Protein AF-A0A5D6YB88-F1 (afdb_monomer_lite)

Sequence (168 aa):
RLSVDYGRKSKLGFTIYPSPQVSSAVVEPYNSVLSTHSLLEHTDIAVMLDNEAIYDICRRSLDIERPSYTNLNRLIAQVISSLTTSLRFDGSLNVDITEFQTNLVPYPRIHFMLSSYAPVISAEKAYHEQLSVAEITNTAFEPASMMAKCDPRHGKYMATCLMYRGDV

Radius of gyration: 16.85 Å; chains: 1; bounding box: 44×31×45 Å

Secondary structure (DSSP, 8-state):
-HHHHTTTS--EEEEEE--SSS-S-TTHHHHHHHHHHHHHHH-SEEEEEEHHHHHHHHHHHS--SS--HHHHHHHHHHHHHHHTSTTTS--SS---HHHHHHHH-SSTT--EEE-B------TTGGGT-PPPHHHHHHHHHSGGGBSSS--GGGS--S-------S--

Foldseek 3Di:
DCCVVPVPDAAEAEDEQEDPVPHPDPCRVVVVVVVLVVCQPRHLAYEYAYPVLLQLLCCPAQVDVGDDVVSSVVVVVVQVCLVCVLVPDDDPDRADSVNCSVQQPPDSRRRYDKFFDPDRHHPVCVVVDDDDPVRRVVRRQDCSRIRDNDNCVVDDRPGDDDRDDDDD

pLDDT: mean 89.73, std 5.67, range [69.81, 95.75]

Structure (mmCIF, N/CA/C/O backbone):
data_AF-A0A5D6YB88-F1
#
_entry.id   AF-A0A5D6YB88-F1
#
loop_
_atom_site.group_PDB
_atom_site.id
_atom_site.type_symbol
_atom_site.label_atom_id
_atom_site.label_alt_id
_atom_site.label_comp_id
_atom_site.label_asym_id
_atom_site.label_entity_id
_atom_site.label_seq_id
_atom_site.pdbx_PDB_ins_code
_atom_site.Cartn_x
_atom_site.Cartn_y
_atom_site.Cartn_z
_atom_site.occupancy
_atom_site.B_iso_or_equiv
_atom_site.auth_seq_id
_atom_site.auth_comp_id
_atom_site.auth_asym_id
_atom_site.auth_atom_id
_atom_site.pdbx_PDB_model_num
ATOM 1 N N . ARG A 1 1 ? 13.821 6.525 -18.970 1.00 85.81 1 ARG A N 1
ATOM 2 C CA . ARG A 1 1 ? 14.569 7.809 -18.890 1.00 85.81 1 ARG A CA 1
ATOM 3 C C . ARG A 1 1 ? 15.243 7.991 -17.533 1.00 85.81 1 ARG A C 1
ATOM 5 O O . ARG A 1 1 ? 16.459 8.008 -17.510 1.00 85.81 1 ARG A O 1
ATOM 12 N N . LEU A 1 2 ? 14.509 8.000 -16.411 1.00 90.50 2 LEU A N 1
ATOM 13 C CA . LEU A 1 2 ? 15.117 8.105 -15.069 1.00 90.50 2 LEU A CA 1
ATOM 14 C C . LEU A 1 2 ? 16.185 7.037 -14.786 1.00 90.50 2 LEU A C 1
ATOM 16 O O . LEU A 1 2 ? 17.225 7.363 -14.236 1.00 90.50 2 LEU A O 1
ATOM 20 N N . SER A 1 3 ? 15.982 5.791 -15.222 1.00 90.69 3 SER A N 1
ATOM 21 C CA . SER A 1 3 ? 16.991 4.731 -15.070 1.00 90.69 3 SER A CA 1
ATOM 22 C C . SER A 1 3 ? 18.272 4.974 -15.878 1.00 90.69 3 SER A C 1
ATOM 24 O O . SER A 1 3 ? 19.330 4.498 -15.485 1.00 90.69 3 SER A O 1
ATOM 26 N N . VAL A 1 4 ? 18.186 5.712 -16.991 1.00 93.25 4 VAL A N 1
ATOM 27 C CA . VAL A 1 4 ? 19.342 6.065 -17.833 1.00 93.25 4 VAL A CA 1
ATOM 28 C C . VAL A 1 4 ? 20.099 7.226 -17.196 1.00 93.25 4 VAL A C 1
ATOM 30 O O . VAL A 1 4 ? 21.303 7.136 -16.984 1.00 93.25 4 VAL A O 1
ATOM 33 N N . ASP A 1 5 ? 19.374 8.284 -16.831 1.00 94.25 5 ASP A N 1
ATOM 34 C CA . ASP A 1 5 ? 19.967 9.522 -16.318 1.00 94.25 5 ASP A CA 1
ATOM 35 C C . ASP A 1 5 ? 20.444 9.369 -14.855 1.00 94.25 5 ASP A C 1
ATOM 37 O O . ASP A 1 5 ? 21.423 9.987 -14.439 1.00 94.25 5 ASP A O 1
ATOM 41 N N . TYR A 1 6 ? 19.778 8.514 -14.068 1.00 93.31 6 TYR A N 1
ATOM 42 C CA . TYR A 1 6 ? 19.973 8.362 -12.622 1.00 93.31 6 TYR A CA 1
ATOM 43 C C . TYR A 1 6 ? 19.994 6.892 -12.171 1.00 93.31 6 TYR A C 1
ATOM 45 O O . TYR A 1 6 ? 19.386 6.531 -11.164 1.00 93.31 6 TYR A O 1
ATOM 53 N N . GLY A 1 7 ? 20.726 6.026 -12.879 1.00 87.75 7 GLY A N 1
ATOM 54 C CA . GLY A 1 7 ? 20.724 4.575 -12.628 1.00 87.75 7 GLY A CA 1
ATOM 55 C C . GLY A 1 7 ? 21.106 4.133 -11.206 1.00 87.75 7 GLY A C 1
ATOM 56 O O . GLY A 1 7 ? 20.658 3.088 -10.754 1.00 87.75 7 GLY A O 1
ATOM 57 N N . ARG A 1 8 ? 21.883 4.938 -10.464 1.00 89.19 8 ARG A N 1
ATOM 58 C CA . ARG A 1 8 ? 22.273 4.644 -9.068 1.00 89.19 8 ARG A CA 1
ATOM 59 C C . ARG A 1 8 ? 21.251 5.090 -8.017 1.00 89.19 8 ARG A C 1
ATOM 61 O O . ARG A 1 8 ? 21.504 4.920 -6.829 1.00 89.19 8 ARG A O 1
ATOM 68 N N . LYS A 1 9 ? 20.161 5.749 -8.415 1.00 91.00 9 LYS A N 1
ATOM 69 C CA . LYS A 1 9 ? 19.137 6.230 -7.483 1.00 91.00 9 LYS A CA 1
ATOM 70 C C . LYS A 1 9 ? 18.030 5.192 -7.337 1.00 91.00 9 LYS A C 1
ATOM 72 O O . LYS A 1 9 ? 17.551 4.655 -8.340 1.00 91.00 9 LYS A O 1
ATOM 77 N N . SER A 1 10 ? 17.624 4.961 -6.091 1.00 90.12 10 SER A N 1
ATOM 78 C CA . SER A 1 10 ? 16.511 4.080 -5.748 1.00 90.12 10 SER A CA 1
ATOM 79 C C . SER A 1 10 ? 15.183 4.681 -6.212 1.00 90.12 10 SER A C 1
ATOM 81 O O . SER A 1 10 ? 14.953 5.887 -6.093 1.00 90.12 10 SER A O 1
ATOM 83 N N . LYS A 1 11 ? 14.313 3.837 -6.762 1.00 92.31 11 LYS A N 1
ATOM 84 C CA . LYS A 1 11 ? 13.046 4.186 -7.405 1.00 92.31 11 LYS A CA 1
ATOM 85 C C . LYS A 1 11 ? 11.929 3.407 -6.725 1.00 92.31 11 LYS A C 1
ATOM 87 O O . LYS A 1 11 ? 11.799 2.200 -6.921 1.00 92.31 11 LYS A O 1
ATOM 92 N N . LEU A 1 12 ? 11.128 4.126 -5.947 1.00 91.81 12 LEU A N 1
ATOM 93 C CA . LEU A 1 12 ? 9.938 3.616 -5.275 1.00 91.81 12 LEU A CA 1
ATOM 94 C C . LEU A 1 12 ? 8.691 4.028 -6.066 1.00 91.81 12 LEU A C 1
ATOM 96 O O . LEU A 1 12 ? 8.512 5.210 -6.362 1.00 91.81 12 LEU A O 1
ATOM 100 N N . GLY A 1 13 ? 7.842 3.064 -6.407 1.00 92.81 13 GLY A N 1
ATOM 101 C CA . GLY A 1 13 ? 6.560 3.290 -7.070 1.00 92.81 13 GLY A CA 1
ATOM 102 C C . GLY A 1 13 ? 5.388 2.920 -6.167 1.00 92.81 13 GLY A C 1
ATOM 103 O O . GLY A 1 13 ? 5.405 1.868 -5.540 1.00 92.81 13 GLY A O 1
ATOM 104 N N . PHE A 1 14 ? 4.352 3.757 -6.139 1.00 94.75 14 PHE A N 1
ATOM 105 C CA . PHE A 1 14 ? 3.044 3.417 -5.573 1.00 94.75 14 PHE A CA 1
ATOM 106 C C . PHE A 1 14 ? 2.076 3.228 -6.734 1.00 94.75 14 PHE A C 1
ATOM 108 O O . PHE A 1 14 ? 1.738 4.190 -7.425 1.00 94.75 14 PHE A O 1
ATOM 115 N N . THR A 1 15 ? 1.689 1.985 -7.002 1.00 93.69 15 THR A N 1
ATOM 116 C CA . THR A 1 15 ? 0.941 1.624 -8.208 1.00 93.69 15 THR A CA 1
ATOM 117 C C . THR A 1 15 ? -0.476 1.223 -7.849 1.00 93.69 15 THR A C 1
ATOM 119 O O . THR A 1 15 ? -0.678 0.249 -7.124 1.00 93.69 15 THR A O 1
ATOM 122 N N . ILE A 1 16 ? -1.446 1.961 -8.389 1.00 92.25 16 ILE A N 1
ATOM 123 C CA . ILE A 1 16 ? -2.864 1.626 -8.276 1.00 92.25 16 ILE A CA 1
ATOM 124 C C . ILE A 1 16 ? -3.186 0.592 -9.353 1.00 92.25 16 ILE A C 1
ATOM 126 O O . ILE A 1 16 ? -3.113 0.882 -10.548 1.00 92.25 16 ILE A O 1
ATOM 130 N N . TYR A 1 17 ? -3.494 -0.621 -8.921 1.00 88.81 17 TYR A N 1
ATOM 131 C CA . TYR A 1 17 ? -3.895 -1.725 -9.769 1.00 88.81 17 TYR A CA 1
ATOM 132 C C . TYR A 1 17 ? -5.402 -1.684 -10.040 1.00 88.81 17 TYR A C 1
ATOM 134 O O . TYR A 1 17 ? -6.177 -1.260 -9.176 1.00 88.81 17 TYR A O 1
ATOM 142 N N . PRO A 1 18 ? -5.827 -2.089 -11.248 1.00 85.38 18 PRO A N 1
ATOM 143 C CA . PRO A 1 18 ? -7.230 -2.101 -11.607 1.00 85.38 18 PRO A CA 1
ATOM 144 C C . PRO A 1 18 ? -7.967 -3.215 -10.871 1.00 85.38 18 PRO A C 1
ATOM 146 O O . PRO A 1 18 ? -7.420 -4.289 -10.620 1.00 85.38 18 PRO A O 1
ATOM 149 N N . SER A 1 19 ? -9.241 -2.958 -10.603 1.00 82.00 19 SER A N 1
ATOM 150 C CA . SER A 1 19 ? -10.164 -3.904 -9.988 1.00 82.00 19 SER A CA 1
ATOM 151 C C . SER A 1 19 ? -11.267 -4.260 -10.977 1.00 82.00 19 SER A C 1
ATOM 153 O O . SER A 1 19 ? -11.766 -3.364 -11.655 1.00 82.00 19 SER A O 1
ATOM 155 N N . PRO A 1 20 ? -11.728 -5.520 -11.021 1.00 71.56 20 PRO A N 1
ATOM 156 C CA . PRO A 1 20 ? -12.868 -5.910 -11.844 1.00 71.56 20 PRO A CA 1
ATOM 157 C C . PRO A 1 20 ? -14.181 -5.215 -11.445 1.00 71.56 20 PRO A C 1
ATOM 159 O O . PRO A 1 20 ? -15.031 -5.002 -12.306 1.00 71.56 20 PRO A O 1
ATOM 162 N N . GLN A 1 21 ? -14.366 -4.860 -10.168 1.00 70.88 21 GLN A N 1
ATOM 163 C CA . GLN A 1 21 ? -15.612 -4.261 -9.666 1.00 70.88 21 GLN A CA 1
ATOM 164 C C . GLN A 1 21 ? -15.613 -2.728 -9.714 1.00 70.88 21 GLN A C 1
ATOM 166 O O . GLN A 1 21 ? -16.678 -2.121 -9.814 1.00 70.88 21 GLN A O 1
ATOM 171 N N . VAL A 1 22 ? -14.433 -2.103 -9.645 1.00 74.56 22 VAL A N 1
ATOM 172 C CA . VAL A 1 22 ? -14.262 -0.636 -9.585 1.00 74.56 22 VAL A CA 1
ATOM 173 C C . VAL A 1 22 ? -13.548 -0.099 -10.839 1.00 74.56 22 VAL A C 1
ATOM 175 O O . VAL A 1 22 ? -13.019 1.011 -10.840 1.00 74.56 22 VAL A O 1
ATOM 178 N N . SER A 1 23 ? -13.516 -0.884 -11.922 1.00 74.62 23 SER A N 1
ATOM 179 C CA . SER A 1 23 ? -12.875 -0.487 -13.179 1.00 74.62 23 SER A CA 1
ATOM 180 C C . SER A 1 23 ? -13.589 0.704 -13.813 1.00 74.62 23 SER A C 1
ATOM 182 O O . SER A 1 23 ? -14.809 0.701 -13.992 1.00 74.62 23 SER A O 1
ATOM 184 N N . SER A 1 24 ? -12.815 1.722 -14.182 1.00 77.56 24 SER A N 1
ATOM 185 C CA . SER A 1 24 ? -13.306 2.922 -14.866 1.00 77.56 24 SER A CA 1
ATOM 186 C C . SER A 1 24 ? -13.242 2.793 -16.390 1.00 77.56 24 SER A C 1
ATOM 188 O O . SER A 1 24 ? -14.006 3.448 -17.102 1.00 77.56 24 SER A O 1
ATOM 190 N N . ALA A 1 25 ? -12.347 1.939 -16.898 1.00 86.44 25 ALA A N 1
ATOM 191 C CA . ALA A 1 25 ? -12.137 1.735 -18.323 1.00 86.44 25 ALA A CA 1
ATOM 192 C C . ALA A 1 25 ? -11.878 0.262 -18.671 1.00 86.44 25 ALA A C 1
ATOM 194 O O . ALA A 1 25 ? -11.001 -0.392 -18.118 1.00 86.44 25 ALA A O 1
ATOM 195 N N . VAL A 1 26 ? -12.554 -0.224 -19.716 1.00 86.62 26 VAL A N 1
ATOM 196 C CA . VAL A 1 26 ? -12.435 -1.613 -20.209 1.00 86.62 26 VAL A CA 1
ATOM 197 C C . VAL A 1 26 ? -11.026 -2.001 -20.681 1.00 86.62 26 VAL A C 1
ATOM 199 O O . VAL A 1 26 ? -10.721 -3.181 -20.823 1.00 86.62 26 VAL A O 1
ATOM 202 N N . VAL A 1 27 ? -10.159 -1.016 -20.934 1.00 92.44 27 VAL A N 1
ATOM 203 C CA . VAL A 1 27 ? -8.775 -1.210 -21.396 1.00 92.44 27 VAL A CA 1
ATOM 204 C C . VAL A 1 27 ? -7.749 -1.259 -20.260 1.00 92.44 27 VAL A C 1
ATOM 206 O O . VAL A 1 27 ? -6.559 -1.432 -20.519 1.00 92.44 27 VAL A O 1
ATOM 209 N N . GLU A 1 28 ? -8.184 -1.128 -19.005 1.00 90.44 28 GLU A N 1
ATOM 210 C CA . GLU A 1 28 ? -7.310 -1.202 -17.830 1.00 90.44 28 GLU A CA 1
ATOM 211 C C . GLU A 1 28 ? -6.415 -2.456 -17.802 1.00 90.44 28 GLU A C 1
ATOM 213 O O . GLU A 1 28 ? -5.214 -2.290 -17.581 1.00 90.44 28 GLU A O 1
ATOM 218 N N . PRO A 1 29 ? -6.899 -3.677 -18.120 1.00 90.50 29 PRO A N 1
ATOM 219 C CA . PRO A 1 29 ? -6.042 -4.863 -18.126 1.00 90.50 29 PRO A CA 1
ATOM 220 C C . PRO A 1 29 ? -4.856 -4.753 -19.095 1.00 90.50 29 PRO A C 1
ATOM 222 O O . PRO A 1 29 ? -3.734 -5.119 -18.745 1.00 90.50 29 PRO A O 1
ATOM 225 N N . TYR A 1 30 ? -5.074 -4.199 -20.293 1.00 92.38 30 TYR A N 1
ATOM 226 C CA . TYR A 1 30 ? -4.003 -3.994 -21.272 1.00 92.38 30 TYR A CA 1
ATOM 227 C C . TYR A 1 30 ? -2.963 -3.004 -20.752 1.00 92.38 30 TYR A C 1
ATOM 229 O O . TYR A 1 30 ? -1.761 -3.270 -20.810 1.00 92.38 30 TYR A O 1
ATOM 237 N N . ASN A 1 31 ? -3.428 -1.888 -20.190 1.00 92.38 31 ASN A N 1
ATOM 238 C CA . ASN A 1 31 ? -2.559 -0.849 -19.650 1.00 92.38 31 ASN A CA 1
ATOM 239 C C . ASN A 1 31 ? -1.736 -1.358 -18.461 1.00 92.38 31 ASN A C 1
ATOM 241 O O . ASN A 1 31 ? -0.554 -1.033 -18.357 1.00 92.38 31 ASN A O 1
ATOM 245 N N . SER A 1 32 ? -2.325 -2.178 -17.589 1.00 91.19 32 SER A N 1
ATOM 246 C CA . SER A 1 32 ? -1.638 -2.754 -16.432 1.00 91.19 32 SER A CA 1
ATOM 247 C C . SER A 1 32 ? -0.573 -3.767 -16.820 1.00 91.19 32 SER A C 1
ATOM 249 O O . SER A 1 32 ? 0.517 -3.741 -16.252 1.00 91.19 32 SER A O 1
ATOM 251 N N . VAL A 1 33 ? -0.832 -4.627 -17.807 1.00 92.81 33 VAL A N 1
ATOM 252 C CA . VAL A 1 33 ? 0.182 -5.577 -18.292 1.00 92.81 33 VAL A CA 1
ATOM 253 C C . VAL A 1 33 ? 1.347 -4.834 -18.950 1.00 92.81 33 VAL A C 1
ATOM 255 O O . VAL A 1 33 ? 2.507 -5.101 -18.630 1.00 92.81 33 VAL A O 1
ATOM 258 N N . LEU A 1 34 ? 1.049 -3.860 -19.817 1.00 93.62 34 LEU A N 1
ATOM 259 C CA . LEU A 1 34 ? 2.071 -3.061 -20.495 1.00 93.62 34 LEU A CA 1
ATOM 260 C C . LEU A 1 34 ? 2.904 -2.234 -19.508 1.00 93.62 34 LEU A C 1
ATOM 262 O O . LEU A 1 34 ? 4.129 -2.206 -19.615 1.00 93.62 34 LEU A O 1
ATOM 266 N N . SER A 1 35 ? 2.269 -1.600 -18.518 1.00 93.44 35 SER A N 1
ATOM 267 C CA . SER A 1 35 ? 2.985 -0.815 -17.508 1.00 93.44 35 SER A CA 1
ATOM 268 C C . SER A 1 35 ? 3.832 -1.698 -16.593 1.00 93.44 35 SER A C 1
ATOM 270 O O . SER A 1 35 ? 4.973 -1.349 -16.294 1.00 93.44 35 SER A O 1
ATOM 272 N N . THR A 1 36 ? 3.330 -2.876 -16.214 1.00 93.00 36 THR A N 1
ATOM 273 C CA . THR A 1 36 ? 4.057 -3.826 -15.359 1.00 93.00 36 THR A CA 1
ATOM 274 C C . THR A 1 36 ? 5.322 -4.340 -16.030 1.00 93.00 36 THR A C 1
ATOM 276 O O . THR A 1 36 ? 6.343 -4.479 -15.360 1.00 93.00 36 THR A O 1
ATOM 279 N N . HIS A 1 37 ? 5.300 -4.556 -17.349 1.00 92.50 37 HIS A N 1
ATOM 280 C CA . HIS A 1 37 ? 6.505 -4.915 -18.096 1.00 92.50 37 HIS A CA 1
ATOM 281 C C . HIS A 1 37 ? 7.616 -3.866 -17.922 1.00 92.50 37 HIS A C 1
ATOM 283 O O . HIS A 1 37 ? 8.750 -4.223 -17.615 1.00 92.50 37 HIS A O 1
ATOM 289 N N . SER A 1 38 ? 7.283 -2.575 -18.017 1.00 91.44 38 SER A N 1
ATOM 290 C CA . SER A 1 38 ? 8.250 -1.495 -17.781 1.00 91.44 38 SER A CA 1
ATOM 291 C C . SER A 1 38 ? 8.648 -1.345 -16.306 1.00 91.44 38 SER A C 1
ATOM 293 O O . SER A 1 38 ? 9.814 -1.079 -16.015 1.00 91.44 38 SER A O 1
ATOM 295 N N . LEU A 1 39 ? 7.715 -1.524 -15.363 1.00 92.38 39 LEU A N 1
ATOM 296 C CA . LEU A 1 39 ? 7.998 -1.464 -13.919 1.00 92.38 39 LEU A CA 1
ATOM 297 C C . LEU A 1 39 ? 8.965 -2.567 -13.472 1.00 92.38 39 LEU A C 1
ATOM 299 O O . LEU A 1 39 ? 9.790 -2.348 -12.584 1.00 92.38 39 LEU A O 1
ATOM 303 N N . LEU A 1 40 ? 8.896 -3.737 -14.110 1.00 92.75 40 LEU A N 1
ATOM 304 C CA . LEU A 1 40 ? 9.768 -4.867 -13.810 1.00 92.75 40 LEU A CA 1
ATOM 305 C C . LEU A 1 40 ? 11.252 -4.541 -14.050 1.00 92.75 40 LEU A C 1
ATOM 307 O O . LEU A 1 40 ? 12.108 -5.034 -13.326 1.00 92.75 40 LEU A O 1
ATOM 311 N N . GLU A 1 41 ? 11.558 -3.718 -15.054 1.00 90.50 41 GLU A N 1
ATOM 312 C CA . GLU A 1 41 ? 12.938 -3.391 -15.438 1.00 90.50 41 GLU A CA 1
ATOM 313 C C . GLU A 1 41 ? 13.455 -2.085 -14.826 1.00 90.50 41 GLU A C 1
ATOM 315 O O . GLU A 1 41 ? 14.662 -1.834 -14.801 1.00 90.50 41 GLU A O 1
ATOM 320 N N . HIS A 1 42 ? 12.556 -1.193 -14.407 1.00 91.81 42 HIS A N 1
ATOM 321 C CA . HIS A 1 42 ? 12.910 0.199 -14.114 1.00 91.81 42 HIS A CA 1
ATOM 322 C C . HIS A 1 42 ? 12.492 0.694 -12.733 1.00 91.81 42 HIS A C 1
ATOM 324 O O . HIS A 1 42 ? 12.739 1.860 -12.419 1.00 91.81 42 HIS A O 1
ATOM 330 N N . THR A 1 43 ? 11.897 -0.148 -11.898 1.00 92.50 43 THR A N 1
ATOM 331 C CA . THR A 1 43 ? 11.511 0.202 -10.528 1.00 92.50 43 THR A CA 1
ATOM 332 C C . THR A 1 43 ? 12.193 -0.749 -9.558 1.00 92.50 43 THR A C 1
ATOM 334 O O . THR A 1 43 ? 12.261 -1.941 -9.828 1.00 92.50 43 THR A O 1
ATOM 337 N N . ASP A 1 44 ? 12.703 -0.222 -8.445 1.00 91.75 44 ASP A N 1
ATOM 338 C CA . ASP A 1 44 ? 13.396 -1.044 -7.447 1.00 91.75 44 ASP A CA 1
ATOM 339 C C . ASP A 1 44 ? 12.404 -1.651 -6.450 1.00 91.75 44 ASP A C 1
ATOM 341 O O . ASP A 1 44 ? 12.612 -2.763 -5.980 1.00 91.75 44 ASP A O 1
ATOM 345 N N . ILE A 1 45 ? 11.319 -0.929 -6.139 1.00 92.56 45 ILE A N 1
ATOM 346 C CA . ILE A 1 45 ? 10.219 -1.381 -5.277 1.00 92.56 45 ILE A CA 1
ATOM 347 C C . ILE A 1 45 ? 8.903 -0.805 -5.798 1.00 92.56 45 ILE A C 1
ATOM 349 O O . ILE A 1 45 ? 8.785 0.410 -5.972 1.00 92.56 45 ILE A O 1
ATOM 353 N N . ALA A 1 46 ? 7.904 -1.656 -6.011 1.00 94.44 46 ALA A N 1
ATOM 354 C CA . ALA A 1 46 ? 6.557 -1.253 -6.400 1.00 94.44 46 ALA A CA 1
ATOM 355 C C . ALA A 1 46 ? 5.551 -1.686 -5.328 1.00 94.44 46 ALA A C 1
ATOM 357 O O . ALA A 1 46 ? 5.308 -2.873 -5.134 1.00 94.44 46 ALA A O 1
ATOM 358 N N . VAL A 1 47 ? 4.963 -0.726 -4.618 1.00 94.50 47 VAL A N 1
ATOM 359 C CA . VAL A 1 47 ? 3.895 -0.976 -3.646 1.00 94.50 47 VAL A CA 1
ATOM 360 C C . VAL A 1 47 ? 2.565 -1.050 -4.378 1.00 94.50 47 VAL A C 1
ATOM 362 O O . VAL A 1 47 ? 2.153 -0.099 -5.047 1.00 94.50 47 VAL A O 1
ATOM 365 N N . MET A 1 48 ? 1.899 -2.186 -4.222 1.00 93.44 48 MET A N 1
ATOM 366 C CA . MET A 1 48 ? 0.650 -2.508 -4.893 1.00 93.44 48 MET A CA 1
ATOM 367 C C . MET A 1 48 ? -0.531 -2.021 -4.056 1.00 93.44 48 MET A C 1
ATOM 369 O O . MET A 1 48 ? -0.647 -2.362 -2.876 1.00 93.44 48 MET A O 1
ATOM 373 N N . LEU A 1 49 ? -1.399 -1.226 -4.677 1.00 93.94 49 LEU A N 1
ATOM 374 C CA . LEU A 1 49 ? -2.624 -0.691 -4.091 1.00 93.94 49 LEU A CA 1
ATOM 375 C C . LEU A 1 49 ? -3.790 -1.041 -5.011 1.00 93.94 49 LEU A C 1
ATOM 377 O O . LEU A 1 49 ? -3.721 -0.773 -6.201 1.00 93.94 49 LEU A O 1
ATOM 381 N N . ASP A 1 50 ? -4.857 -1.620 -4.487 1.00 93.19 50 ASP A N 1
ATOM 382 C CA . ASP A 1 50 ? -6.035 -2.019 -5.253 1.00 93.19 50 ASP A CA 1
ATOM 383 C C . ASP A 1 50 ? -7.247 -1.212 -4.798 1.00 93.19 50 ASP A C 1
ATOM 385 O O . ASP A 1 50 ? -7.588 -1.178 -3.611 1.00 93.19 50 ASP A O 1
ATOM 389 N N . ASN A 1 51 ? -7.929 -0.590 -5.757 1.00 90.81 51 ASN A N 1
ATOM 390 C CA . ASN A 1 51 ? -9.137 0.174 -5.478 1.00 90.81 51 ASN A CA 1
ATOM 391 C C . ASN A 1 51 ? -10.239 -0.683 -4.841 1.00 90.81 51 ASN A C 1
ATOM 393 O O . ASN A 1 51 ? -10.956 -0.161 -3.993 1.00 90.81 51 ASN A O 1
ATOM 397 N N . GLU A 1 52 ? -10.370 -1.970 -5.188 1.00 91.69 52 GLU A N 1
ATOM 398 C CA . GLU A 1 52 ? -11.384 -2.849 -4.580 1.00 91.69 52 GLU A CA 1
ATOM 399 C C . GLU A 1 52 ? -11.113 -3.074 -3.100 1.00 91.69 52 GLU A C 1
ATOM 401 O O . GLU A 1 52 ? -12.000 -2.916 -2.266 1.00 91.69 52 GLU A O 1
ATOM 406 N N . ALA A 1 53 ? -9.868 -3.420 -2.771 1.00 93.06 53 ALA A N 1
ATOM 407 C CA . ALA A 1 53 ? -9.478 -3.724 -1.404 1.00 93.06 53 ALA A CA 1
ATOM 408 C C . ALA A 1 53 ? -9.631 -2.489 -0.509 1.00 93.06 53 ALA A C 1
ATOM 410 O O . ALA A 1 53 ? -10.208 -2.560 0.575 1.00 93.06 53 ALA A O 1
ATOM 411 N N . ILE A 1 54 ? -9.197 -1.329 -1.004 1.00 93.44 54 ILE A N 1
ATOM 412 C CA . ILE A 1 54 ? -9.317 -0.049 -0.299 1.00 93.44 54 ILE A CA 1
ATOM 413 C C . ILE A 1 54 ? -10.794 0.344 -0.146 1.00 93.44 54 ILE A C 1
ATOM 415 O O . ILE A 1 54 ? -11.198 0.802 0.924 1.00 93.44 54 ILE A O 1
ATOM 419 N N . TYR A 1 55 ? -11.621 0.123 -1.173 1.00 92.44 55 TYR A N 1
A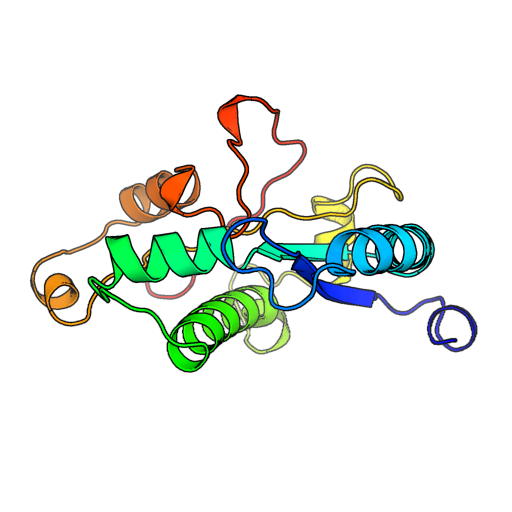TOM 420 C CA . TYR A 1 55 ? -13.065 0.354 -1.106 1.00 92.44 55 TYR A CA 1
ATOM 421 C C . TYR A 1 55 ? -13.733 -0.535 -0.045 1.00 92.44 55 TYR A C 1
ATOM 423 O O . TYR A 1 55 ? -14.495 -0.036 0.788 1.00 92.44 55 TYR A O 1
ATOM 431 N N . ASP A 1 56 ? -13.396 -1.826 -0.015 1.00 92.81 56 ASP A N 1
ATOM 432 C CA . ASP A 1 56 ? -13.896 -2.793 0.968 1.00 92.81 56 ASP A CA 1
ATOM 433 C C . ASP A 1 56 ? -13.468 -2.448 2.402 1.00 92.81 56 ASP A C 1
ATOM 435 O O . ASP A 1 56 ? -14.247 -2.629 3.345 1.00 92.81 56 ASP A O 1
ATOM 439 N N . ILE A 1 57 ? -12.243 -1.944 2.590 1.00 93.81 57 ILE A N 1
ATOM 440 C CA . ILE A 1 57 ? -11.759 -1.450 3.887 1.00 93.81 57 ILE A CA 1
ATOM 441 C C . ILE A 1 57 ? -12.562 -0.217 4.310 1.00 93.81 57 ILE A C 1
ATOM 443 O O . ILE A 1 57 ? -13.086 -0.183 5.423 1.00 93.81 57 ILE A O 1
ATOM 447 N N . CYS A 1 58 ? -12.729 0.779 3.433 1.00 93.25 58 CYS A N 1
ATOM 448 C CA . CYS A 1 58 ? -13.528 1.965 3.750 1.00 93.25 58 CYS A CA 1
ATOM 449 C C . CYS A 1 58 ? -14.975 1.606 4.111 1.00 93.25 58 CYS A C 1
ATOM 451 O O . CYS A 1 58 ? -15.544 2.192 5.030 1.00 93.25 58 CYS A O 1
ATOM 453 N N . ARG A 1 59 ? -15.569 0.632 3.420 1.00 92.62 59 ARG A N 1
ATOM 454 C CA . ARG A 1 59 ? -16.950 0.228 3.674 1.00 92.62 59 ARG A CA 1
ATOM 455 C C . ARG A 1 59 ? -17.124 -0.516 4.994 1.00 92.62 59 ARG A C 1
ATOM 457 O O . ARG A 1 59 ? -18.082 -0.245 5.708 1.00 92.62 59 ARG A O 1
ATOM 464 N N . ARG A 1 60 ? -16.224 -1.450 5.315 1.00 92.31 60 ARG A N 1
ATOM 465 C CA . ARG A 1 60 ? -16.341 -2.295 6.518 1.00 92.31 60 ARG A CA 1
ATOM 466 C C . ARG A 1 60 ? -15.789 -1.639 7.777 1.00 92.31 60 ARG A C 1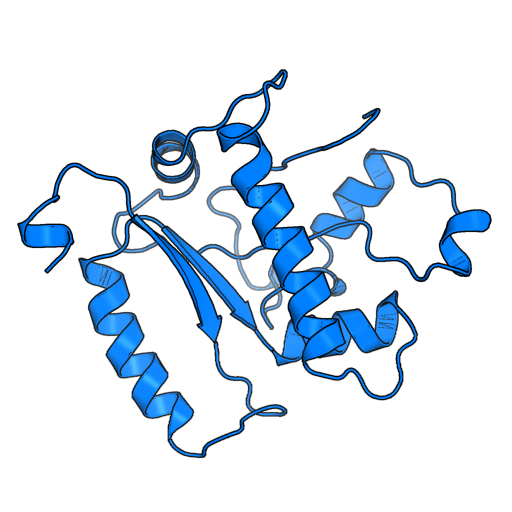
ATOM 468 O O . ARG A 1 60 ? -16.385 -1.771 8.836 1.00 92.31 60 ARG A O 1
ATOM 475 N N . SER A 1 61 ? -14.642 -0.976 7.671 1.00 90.62 61 SER A N 1
ATOM 476 C CA . SER A 1 61 ? -13.908 -0.466 8.833 1.00 90.62 61 SER A CA 1
ATOM 477 C C . SER A 1 61 ? -14.290 0.969 9.191 1.00 90.62 61 SER A C 1
ATOM 479 O O . SER A 1 61 ? -14.274 1.333 10.364 1.00 90.62 61 SER A O 1
ATOM 481 N N . LEU A 1 62 ? -14.644 1.788 8.192 1.00 90.94 62 LEU A N 1
ATOM 482 C CA . LEU A 1 62 ? -15.057 3.183 8.399 1.00 90.94 62 LEU A CA 1
ATOM 483 C C . LEU A 1 62 ? -16.582 3.376 8.353 1.00 90.94 62 LEU A C 1
ATOM 485 O O . LEU A 1 62 ? -17.035 4.509 8.478 1.00 90.94 62 LEU A O 1
ATOM 489 N N . ASP A 1 63 ? -17.351 2.297 8.159 1.00 90.94 63 ASP A N 1
ATOM 490 C CA . ASP A 1 63 ? -18.819 2.290 8.041 1.00 90.94 63 ASP A CA 1
ATOM 491 C C . ASP A 1 63 ? -19.365 3.240 6.948 1.00 90.94 63 ASP A C 1
ATOM 493 O O . ASP A 1 63 ? -20.460 3.792 7.051 1.00 90.94 63 ASP A O 1
ATOM 497 N N . ILE A 1 64 ? -18.608 3.438 5.860 1.00 91.25 64 ILE A N 1
ATOM 498 C CA . ILE A 1 64 ? -19.017 4.297 4.739 1.00 91.25 64 ILE A CA 1
ATOM 499 C C . ILE A 1 64 ? -19.722 3.442 3.684 1.00 91.25 64 ILE A C 1
ATOM 501 O O . ILE A 1 64 ? -19.071 2.692 2.963 1.00 91.25 64 ILE A O 1
ATOM 505 N N . GLU A 1 65 ? -21.042 3.575 3.534 1.00 90.00 65 GLU A N 1
ATOM 506 C CA . GLU A 1 65 ? -21.826 2.726 2.618 1.00 90.00 65 GLU A CA 1
ATOM 507 C C . GLU A 1 65 ? -21.384 2.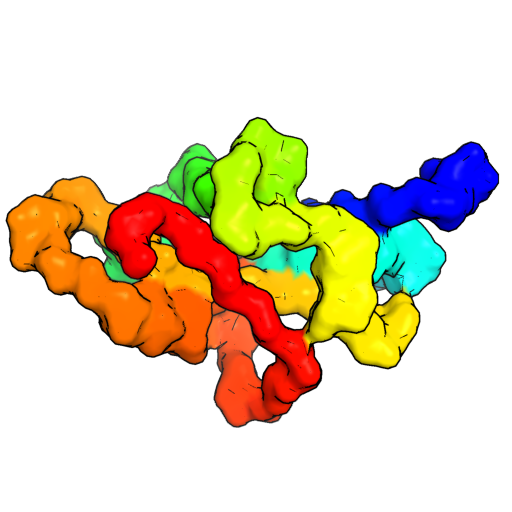843 1.147 1.00 90.00 65 GLU A C 1
ATOM 509 O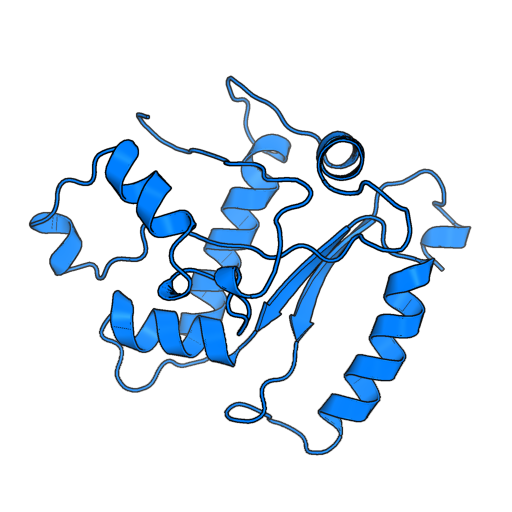 O . GLU A 1 65 ? -21.303 1.840 0.436 1.00 90.00 65 GLU A O 1
ATOM 514 N N . ARG A 1 66 ? -21.076 4.067 0.695 1.00 90.38 66 ARG A N 1
ATOM 515 C CA . ARG A 1 66 ? -20.600 4.365 -0.666 1.00 90.38 66 ARG A CA 1
ATOM 516 C C . ARG A 1 66 ? -19.339 5.238 -0.628 1.00 90.38 66 ARG A C 1
ATOM 518 O O . ARG A 1 66 ? -19.445 6.459 -0.755 1.00 90.38 66 ARG A O 1
ATOM 525 N N . PRO A 1 67 ? -18.148 4.640 -0.441 1.00 91.62 67 PRO A N 1
ATOM 526 C CA . PRO A 1 67 ? -16.884 5.364 -0.454 1.00 91.62 67 PRO A CA 1
ATOM 527 C C . PRO A 1 67 ? -16.664 6.121 -1.771 1.00 91.62 67 PRO A C 1
ATOM 529 O O . PRO A 1 67 ? -16.777 5.560 -2.859 1.00 91.62 67 PRO A O 1
ATOM 532 N N . SER A 1 68 ? -16.330 7.406 -1.667 1.00 92.38 68 SER A N 1
ATOM 533 C CA . SER A 1 68 ? -15.894 8.231 -2.801 1.00 92.38 68 SER A CA 1
ATOM 534 C C . SER A 1 68 ? -14.377 8.142 -2.993 1.00 92.38 68 SER A C 1
ATOM 536 O O . SER A 1 68 ? -13.653 7.780 -2.062 1.00 92.38 68 SER A O 1
ATOM 538 N N . TYR A 1 69 ? -13.853 8.574 -4.146 1.00 90.31 69 TYR A N 1
ATOM 539 C CA . TYR A 1 69 ? -12.398 8.666 -4.348 1.00 90.31 69 TYR A CA 1
ATOM 540 C C . TYR A 1 69 ? -11.696 9.539 -3.302 1.00 90.31 69 TYR A C 1
ATOM 542 O O . TYR A 1 69 ? -10.545 9.285 -2.968 1.00 90.31 69 TYR A O 1
ATOM 550 N N . THR A 1 70 ? -12.376 10.528 -2.717 1.00 94.19 70 THR A N 1
ATOM 551 C CA . THR A 1 70 ? -11.818 11.304 -1.602 1.00 94.19 70 THR A CA 1
ATOM 552 C C . THR A 1 70 ? -11.569 10.431 -0.370 1.00 94.19 70 THR A C 1
ATOM 554 O O . THR A 1 70 ? -10.567 10.624 0.315 1.00 94.19 70 THR A O 1
ATOM 557 N N . ASN A 1 71 ? -12.446 9.463 -0.084 1.00 92.50 71 ASN A N 1
ATOM 558 C CA . ASN A 1 71 ? -12.261 8.527 1.027 1.00 92.50 71 ASN A CA 1
ATOM 559 C C . ASN A 1 71 ? -11.101 7.566 0.747 1.00 92.50 71 ASN A C 1
ATOM 561 O O . ASN A 1 71 ? -10.209 7.443 1.585 1.00 92.50 71 ASN A O 1
ATOM 565 N N . LEU A 1 72 ? -11.071 6.974 -0.452 1.00 92.31 72 LEU A N 1
ATOM 566 C CA . LEU A 1 72 ? -9.997 6.076 -0.891 1.00 92.31 72 LEU A CA 1
ATOM 567 C C . LEU A 1 72 ? -8.636 6.786 -0.837 1.00 92.31 72 LEU A C 1
ATOM 569 O O . LEU A 1 72 ? -7.698 6.298 -0.211 1.00 92.31 72 LEU A O 1
ATOM 573 N N . ASN A 1 73 ? -8.549 7.989 -1.408 1.00 94.38 73 ASN A N 1
ATOM 574 C CA . ASN A 1 73 ? -7.313 8.769 -1.448 1.00 94.38 73 ASN A CA 1
ATOM 575 C C . ASN A 1 73 ? -6.831 9.180 -0.055 1.00 94.38 73 ASN A C 1
ATOM 577 O O . ASN A 1 73 ? -5.626 9.245 0.164 1.00 94.38 73 ASN A O 1
ATOM 581 N N . ARG A 1 74 ? -7.736 9.438 0.901 1.00 95.00 74 ARG A N 1
ATOM 582 C CA . ARG A 1 74 ? -7.344 9.705 2.294 1.00 95.00 74 ARG A CA 1
ATOM 583 C C . ARG A 1 74 ? -6.705 8.484 2.945 1.00 95.00 74 ARG A C 1
ATOM 585 O O . ARG A 1 74 ? -5.688 8.641 3.615 1.00 95.00 74 ARG A O 1
ATOM 592 N N . LEU A 1 75 ? -7.257 7.290 2.722 1.00 94.12 75 LEU A N 1
ATOM 593 C CA . LEU A 1 75 ? -6.667 6.057 3.243 1.00 94.12 75 LEU A CA 1
ATOM 594 C C . LEU A 1 75 ? -5.304 5.786 2.592 1.00 94.12 75 LEU A C 1
ATOM 596 O O . LEU A 1 75 ? -4.320 5.592 3.299 1.00 94.12 75 LEU A O 1
ATOM 600 N N . ILE A 1 76 ? -5.219 5.882 1.262 1.00 94.81 76 ILE A N 1
ATOM 601 C CA . ILE A 1 76 ? -3.960 5.727 0.515 1.00 94.81 76 ILE A CA 1
ATOM 602 C C . ILE A 1 76 ? -2.904 6.721 1.007 1.00 94.81 76 ILE A C 1
ATOM 604 O O . ILE A 1 76 ? -1.769 6.334 1.276 1.00 94.81 76 ILE A O 1
ATOM 608 N N . ALA A 1 77 ? -3.270 7.995 1.160 1.00 95.75 77 ALA A N 1
ATOM 609 C CA . ALA A 1 77 ? -2.357 9.022 1.649 1.00 95.75 77 ALA A CA 1
ATOM 610 C C . ALA A 1 77 ? -1.817 8.682 3.043 1.00 95.75 77 ALA A C 1
ATOM 612 O O . ALA A 1 77 ? -0.637 8.910 3.308 1.00 95.75 77 ALA A O 1
ATOM 613 N N . GLN A 1 78 ? -2.644 8.095 3.910 1.00 93.88 78 GLN A N 1
ATOM 614 C CA . GLN A 1 78 ? -2.217 7.665 5.235 1.00 93.88 78 GLN A CA 1
ATOM 615 C C . GLN A 1 78 ? -1.221 6.499 5.169 1.00 93.88 78 GLN A C 1
ATOM 617 O O . GLN A 1 78 ? -0.183 6.555 5.827 1.00 93.88 78 GLN A O 1
ATOM 622 N N . VAL A 1 79 ? -1.475 5.499 4.318 1.00 93.75 79 VAL A N 1
A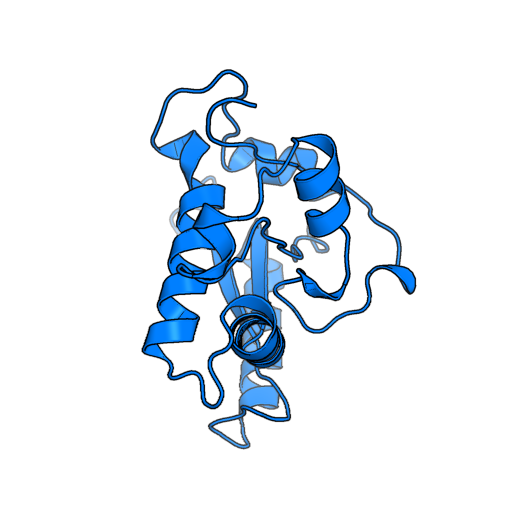TOM 623 C CA . VAL A 1 79 ? -0.546 4.378 4.086 1.00 93.75 79 VAL A CA 1
ATOM 624 C C . VAL A 1 79 ? 0.791 4.881 3.544 1.00 93.75 79 VAL A C 1
ATOM 626 O O . VAL A 1 79 ? 1.840 4.561 4.098 1.00 93.75 79 VAL A O 1
ATOM 629 N N . ILE A 1 80 ? 0.770 5.722 2.506 1.00 94.19 80 ILE A N 1
ATOM 630 C CA . ILE A 1 80 ? 1.986 6.293 1.905 1.00 94.19 80 ILE A CA 1
ATOM 631 C C . ILE A 1 80 ? 2.738 7.158 2.924 1.00 94.19 80 ILE A C 1
ATOM 633 O O . ILE A 1 80 ? 3.967 7.101 3.006 1.00 94.19 80 ILE A O 1
ATOM 637 N N . SER A 1 81 ? 2.019 7.936 3.736 1.00 93.75 81 SER A N 1
ATOM 638 C CA . SER A 1 81 ? 2.613 8.728 4.815 1.00 93.75 81 SER A CA 1
ATOM 639 C C . SER A 1 81 ? 3.337 7.832 5.819 1.00 93.75 81 SER A C 1
ATOM 641 O O . SER A 1 81 ? 4.489 8.117 6.152 1.00 93.75 81 SER A O 1
ATOM 643 N N . SER A 1 82 ? 2.723 6.725 6.242 1.00 90.88 82 SER A N 1
ATOM 644 C CA . SER A 1 82 ? 3.356 5.745 7.131 1.00 90.88 82 SER A CA 1
ATOM 645 C C . SER A 1 82 ? 4.580 5.087 6.498 1.00 90.88 82 SER A C 1
ATOM 647 O O . SER A 1 82 ? 5.636 5.077 7.122 1.00 90.88 82 SER A O 1
ATOM 649 N N . LEU A 1 83 ? 4.490 4.644 5.239 1.00 89.00 83 LEU A N 1
ATOM 650 C CA . LEU A 1 83 ? 5.613 4.028 4.521 1.00 89.00 83 LEU A CA 1
ATOM 651 C C . LEU A 1 83 ? 6.808 4.982 4.339 1.00 89.00 83 LEU A C 1
ATOM 653 O O . LEU A 1 83 ? 7.950 4.546 4.283 1.00 89.00 83 LEU A O 1
ATOM 657 N N . THR A 1 84 ? 6.551 6.289 4.258 1.00 90.12 84 THR A N 1
ATOM 658 C CA . THR A 1 84 ? 7.578 7.334 4.084 1.00 90.12 84 THR A CA 1
ATOM 659 C C . THR A 1 84 ? 7.905 8.080 5.379 1.00 90.12 84 THR A C 1
ATOM 661 O O . THR A 1 84 ? 8.515 9.148 5.334 1.00 90.12 84 THR A O 1
ATOM 664 N N . THR A 1 85 ? 7.467 7.584 6.542 1.00 90.12 85 THR A N 1
ATOM 665 C CA . THR A 1 85 ? 7.701 8.260 7.831 1.00 90.12 85 THR A CA 1
ATOM 666 C C . THR A 1 85 ? 9.186 8.256 8.196 1.00 90.12 85 THR A C 1
ATOM 668 O O . THR A 1 85 ? 9.702 9.315 8.544 1.00 90.12 85 THR A O 1
ATOM 671 N N . SER A 1 86 ? 9.882 7.129 8.018 1.00 86.25 86 SER A N 1
ATOM 672 C CA . SER A 1 86 ? 11.323 6.987 8.297 1.00 86.25 86 SER A CA 1
ATOM 673 C C . SER A 1 86 ? 12.213 7.923 7.472 1.00 86.25 86 SER A C 1
ATOM 675 O O . SER A 1 86 ? 13.302 8.281 7.895 1.00 86.25 86 SER A O 1
ATOM 677 N N . LEU A 1 87 ? 11.738 8.365 6.304 1.00 86.12 87 LEU A N 1
ATOM 678 C CA . LEU A 1 87 ? 12.465 9.300 5.437 1.00 86.12 87 LEU A CA 1
ATOM 679 C C . LEU A 1 87 ? 12.305 10.766 5.865 1.00 86.12 87 LEU A C 1
ATOM 681 O O . LEU A 1 87 ? 12.991 11.641 5.342 1.00 86.12 87 LEU A O 1
ATOM 685 N N . ARG A 1 88 ? 11.328 11.058 6.732 1.00 90.12 88 ARG A N 1
ATOM 686 C CA . ARG A 1 88 ? 10.905 12.427 7.077 1.00 90.12 88 ARG A CA 1
ATOM 687 C C . ARG A 1 88 ? 11.111 12.765 8.543 1.00 90.12 88 ARG A C 1
ATOM 689 O O . ARG A 1 88 ? 11.234 13.943 8.869 1.00 90.12 88 ARG A O 1
ATOM 696 N N . PHE A 1 89 ? 11.096 11.761 9.408 1.00 88.75 89 PHE A N 1
ATOM 697 C CA . PHE A 1 89 ? 11.213 11.916 10.847 1.00 88.75 89 PHE A CA 1
ATOM 698 C C . PHE A 1 89 ? 12.232 10.936 11.394 1.00 88.75 89 PHE A C 1
ATOM 700 O O . PHE A 1 89 ? 12.372 9.831 10.878 1.00 88.75 89 PHE A O 1
ATOM 707 N N . ASP A 1 90 ? 12.895 11.359 12.461 1.00 84.12 90 ASP A N 1
ATOM 708 C CA . ASP A 1 90 ? 13.791 10.498 13.211 1.00 84.12 90 ASP A CA 1
ATOM 709 C C . ASP A 1 90 ? 12.976 9.497 14.041 1.00 84.12 90 ASP A C 1
ATOM 711 O O . ASP A 1 90 ? 11.930 9.837 14.607 1.00 84.12 90 ASP A O 1
ATOM 715 N N . GLY A 1 91 ? 13.441 8.259 14.097 1.00 78.00 91 GLY A N 1
ATOM 716 C CA . GLY A 1 91 ? 12.800 7.158 14.792 1.00 78.00 91 GLY A CA 1
ATOM 717 C C . GLY A 1 91 ? 13.828 6.147 15.284 1.00 78.00 91 GLY A C 1
ATOM 718 O O . GLY A 1 91 ? 14.983 6.132 14.872 1.00 78.00 91 GLY A O 1
ATOM 719 N N . SER A 1 92 ? 13.402 5.266 16.187 1.00 73.19 92 SER A N 1
ATOM 720 C CA . SER A 1 92 ? 14.286 4.239 16.757 1.00 73.19 92 SER A CA 1
ATOM 721 C C . SER A 1 92 ? 14.776 3.224 15.718 1.00 73.19 92 SER A C 1
ATOM 723 O O . SER A 1 92 ? 15.825 2.614 15.905 1.0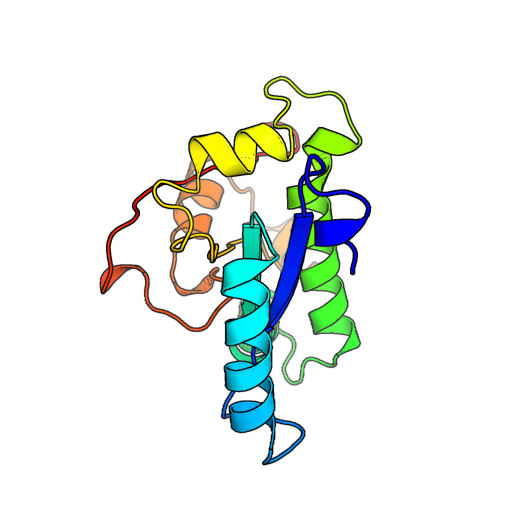0 73.19 92 SER A O 1
ATOM 725 N N . LEU A 1 93 ? 14.022 3.052 14.627 1.00 69.81 93 LEU A N 1
ATOM 726 C CA . LEU A 1 93 ? 14.374 2.223 13.480 1.00 69.81 93 LEU A CA 1
ATOM 727 C C . LEU A 1 93 ? 14.161 3.041 12.197 1.00 69.81 93 LEU A C 1
ATOM 729 O O . LEU A 1 93 ? 13.068 3.058 11.628 1.00 69.81 93 LEU A O 1
ATOM 733 N N . ASN A 1 94 ? 15.201 3.754 11.768 1.00 70.69 94 ASN A N 1
ATOM 734 C CA . ASN A 1 94 ? 15.171 4.530 10.532 1.00 70.69 94 ASN A CA 1
ATOM 735 C C . ASN A 1 94 ? 15.449 3.611 9.345 1.00 70.69 94 ASN A C 1
ATOM 737 O O . ASN A 1 94 ? 16.577 3.169 9.167 1.00 70.69 94 ASN A O 1
ATOM 741 N N . VAL A 1 95 ? 14.410 3.327 8.557 1.00 75.31 95 VAL A N 1
ATOM 742 C CA . VAL A 1 95 ? 14.519 2.523 7.335 1.00 75.31 95 VAL A CA 1
ATOM 743 C C . VAL A 1 95 ? 14.627 3.431 6.115 1.00 75.31 95 VAL A C 1
ATOM 745 O O . VAL A 1 95 ? 13.679 4.149 5.778 1.00 75.31 95 VAL A O 1
ATOM 748 N N . ASP A 1 96 ? 15.759 3.363 5.421 1.00 80.25 96 ASP A N 1
ATOM 749 C CA . ASP A 1 96 ? 15.968 4.055 4.148 1.00 80.25 96 ASP A CA 1
ATOM 750 C C . ASP A 1 96 ? 15.335 3.296 2.966 1.00 80.25 96 ASP A C 1
ATOM 752 O O . ASP A 1 96 ? 15.099 2.088 3.010 1.00 80.25 96 ASP A O 1
ATOM 756 N N . ILE A 1 97 ? 15.120 3.979 1.832 1.00 80.31 97 ILE A N 1
ATOM 757 C CA . ILE A 1 97 ? 14.603 3.340 0.599 1.00 80.31 97 ILE A CA 1
ATOM 758 C C . ILE A 1 97 ? 15.494 2.169 0.156 1.00 80.31 97 ILE A C 1
ATOM 760 O O . ILE A 1 97 ? 15.004 1.135 -0.297 1.00 80.31 97 ILE A O 1
ATOM 764 N N . THR A 1 98 ? 16.809 2.315 0.306 1.00 85.25 98 THR A N 1
ATOM 765 C CA . THR A 1 98 ? 17.779 1.260 -0.014 1.00 85.25 98 THR A CA 1
ATOM 766 C C . THR A 1 98 ? 17.655 0.064 0.931 1.00 85.25 98 THR A C 1
ATOM 768 O O . THR A 1 98 ? 17.850 -1.079 0.515 1.00 85.25 98 THR A O 1
ATOM 771 N N . GLU A 1 99 ? 17.290 0.297 2.191 1.00 86.06 99 GLU A N 1
ATOM 772 C CA . GLU A 1 99 ? 17.057 -0.776 3.156 1.00 86.06 99 GLU A CA 1
ATOM 773 C C . GLU A 1 99 ? 15.757 -1.515 2.871 1.00 86.06 99 GLU A C 1
ATOM 775 O O . GLU A 1 99 ? 15.741 -2.740 2.955 1.00 86.06 99 GLU A O 1
ATOM 780 N N . PHE A 1 100 ? 14.695 -0.821 2.441 1.00 84.94 100 PHE A N 1
ATOM 781 C CA . PHE A 1 100 ? 13.499 -1.507 1.950 1.00 84.94 100 PHE A CA 1
ATOM 782 C C . PHE A 1 100 ? 13.842 -2.474 0.817 1.00 84.94 100 PHE A C 1
ATOM 784 O O . PHE A 1 100 ? 13.382 -3.612 0.830 1.00 84.94 100 PHE A O 1
ATOM 791 N N . GLN A 1 101 ? 14.686 -2.059 -0.131 1.00 86.19 101 GLN A N 1
ATOM 792 C CA . GLN A 1 101 ? 15.097 -2.931 -1.228 1.00 86.19 101 GLN A CA 1
ATOM 793 C C . GLN A 1 101 ? 15.895 -4.126 -0.695 1.00 86.19 101 GLN A C 1
ATOM 795 O O . GLN A 1 101 ? 15.581 -5.268 -1.010 1.00 86.19 101 GLN A O 1
ATOM 800 N N . THR A 1 102 ? 16.888 -3.870 0.154 1.00 88.75 102 THR A N 1
ATOM 801 C CA . THR A 1 102 ? 17.779 -4.911 0.691 1.00 88.75 102 THR A CA 1
ATOM 802 C C . THR A 1 102 ? 17.032 -5.932 1.554 1.00 88.75 102 THR A C 1
ATOM 804 O O . THR A 1 102 ? 17.318 -7.124 1.480 1.00 88.75 102 THR A O 1
ATOM 807 N N . ASN A 1 103 ? 16.055 -5.481 2.346 1.00 89.56 103 ASN A N 1
ATOM 808 C CA . ASN A 1 103 ? 15.338 -6.322 3.304 1.00 89.56 103 ASN A CA 1
ATOM 809 C C . ASN A 1 103 ? 14.107 -7.012 2.703 1.00 89.56 103 ASN A C 1
ATOM 811 O O . ASN A 1 103 ? 13.736 -8.087 3.170 1.00 89.56 103 ASN A O 1
ATOM 815 N N . LEU A 1 104 ? 13.447 -6.400 1.712 1.00 89.75 104 LEU A N 1
ATOM 816 C CA . LEU A 1 104 ? 12.157 -6.878 1.198 1.00 89.75 104 LEU A CA 1
ATOM 817 C C . LEU A 1 104 ? 12.217 -7.467 -0.213 1.00 89.75 104 LEU A C 1
ATOM 819 O O . LEU A 1 104 ? 11.286 -8.173 -0.598 1.00 89.75 104 LEU A O 1
ATOM 823 N N . VAL A 1 105 ? 13.285 -7.217 -0.977 1.00 92.25 105 VAL A N 1
ATOM 824 C CA . VAL A 1 105 ? 13.425 -7.695 -2.360 1.00 92.25 105 VAL A CA 1
ATOM 825 C C . VAL A 1 105 ? 14.487 -8.800 -2.423 1.00 92.25 105 VAL A C 1
ATOM 827 O O . VAL A 1 105 ? 15.665 -8.516 -2.637 1.00 92.25 105 VAL A O 1
ATOM 830 N N . PRO A 1 106 ? 14.104 -10.085 -2.273 1.00 91.12 106 PRO A N 1
ATOM 831 C CA . PRO A 1 106 ? 15.060 -11.195 -2.317 1.00 91.12 106 PRO A CA 1
ATOM 832 C C . PRO A 1 106 ? 15.637 -11.419 -3.721 1.00 91.12 106 PRO A C 1
ATOM 834 O O . PRO A 1 106 ? 16.760 -11.895 -3.868 1.00 91.12 106 PRO A O 1
ATOM 837 N N . TYR A 1 107 ? 14.869 -11.080 -4.762 1.00 92.25 107 TYR A N 1
ATOM 838 C CA . TYR A 1 107 ? 15.267 -11.220 -6.159 1.00 92.25 107 TYR A CA 1
ATOM 839 C C . TYR A 1 107 ? 14.854 -9.983 -6.962 1.00 92.25 107 TYR A C 1
ATOM 841 O O . TYR A 1 107 ? 13.727 -9.521 -6.786 1.00 92.25 107 TYR A O 1
ATOM 849 N N . PRO A 1 108 ? 15.669 -9.507 -7.927 1.00 87.19 108 PRO A N 1
ATOM 850 C CA . PRO A 1 108 ? 15.403 -8.263 -8.662 1.00 87.19 108 PRO A CA 1
ATOM 851 C C . PRO A 1 108 ? 14.082 -8.192 -9.437 1.00 87.19 108 PRO A C 1
ATOM 853 O O . PRO A 1 108 ? 13.684 -7.113 -9.841 1.00 87.19 108 PRO A O 1
ATOM 856 N N . ARG A 1 109 ? 13.431 -9.332 -9.706 1.00 92.19 109 ARG A N 1
ATOM 857 C CA . ARG A 1 109 ? 12.133 -9.397 -10.404 1.00 92.19 109 ARG A CA 1
ATOM 858 C C . ARG A 1 109 ? 10.939 -9.541 -9.457 1.00 92.19 109 ARG A C 1
ATOM 860 O O . ARG A 1 109 ? 9.802 -9.540 -9.919 1.00 92.19 109 ARG A O 1
ATOM 867 N N . ILE A 1 110 ? 11.192 -9.747 -8.165 1.00 93.06 110 ILE A N 1
ATOM 868 C CA . ILE A 1 110 ? 10.179 -9.992 -7.134 1.00 93.06 110 ILE A CA 1
ATOM 869 C C . ILE A 1 110 ? 10.201 -8.807 -6.164 1.00 93.06 110 ILE A C 1
ATOM 871 O O . ILE A 1 110 ? 10.554 -8.933 -4.995 1.00 93.06 110 ILE A O 1
ATOM 875 N N . HIS A 1 111 ? 9.859 -7.635 -6.695 1.00 93.94 111 HIS A N 1
ATOM 876 C CA . HIS A 1 111 ? 9.876 -6.345 -5.994 1.00 93.94 111 HIS A CA 1
ATOM 877 C C . HIS A 1 111 ? 8.495 -5.688 -5.895 1.00 93.94 111 HIS A C 1
ATOM 879 O O . HIS A 1 111 ? 8.381 -4.481 -5.676 1.00 93.94 111 HIS A O 1
ATOM 885 N N . PHE A 1 112 ? 7.439 -6.484 -6.065 1.00 94.38 112 PHE A N 1
ATOM 886 C CA . PHE A 1 112 ? 6.056 -6.056 -5.886 1.00 94.38 112 PHE A CA 1
ATOM 887 C C . PHE A 1 112 ? 5.617 -6.339 -4.452 1.00 94.38 112 PHE A C 1
ATOM 889 O O . PHE A 1 112 ? 5.518 -7.491 -4.032 1.00 94.38 112 PHE A O 1
ATOM 896 N N . MET A 1 113 ? 5.368 -5.272 -3.706 1.00 93.25 113 MET A N 1
ATOM 897 C CA . MET A 1 113 ? 5.084 -5.314 -2.281 1.00 93.25 113 MET A CA 1
ATOM 898 C C . MET A 1 113 ? 3.584 -5.251 -2.026 1.00 93.25 113 MET A C 1
ATOM 900 O O . MET A 1 113 ? 2.894 -4.354 -2.516 1.00 93.25 113 MET A O 1
ATOM 904 N N . LEU A 1 114 ? 3.101 -6.171 -1.196 1.00 93.94 114 LEU A N 1
ATOM 905 C CA . LEU A 1 114 ? 1.788 -6.070 -0.576 1.00 93.94 114 LEU A CA 1
ATOM 906 C C . LEU A 1 114 ? 1.881 -5.128 0.627 1.00 93.94 114 LEU A C 1
ATOM 908 O O . LEU A 1 114 ? 2.778 -5.278 1.456 1.00 93.94 114 LEU A O 1
ATOM 912 N N . SER A 1 115 ? 0.963 -4.168 0.724 1.00 94.31 115 SER A N 1
ATOM 913 C CA . SER A 1 115 ? 0.861 -3.280 1.884 1.00 94.31 115 SER A CA 1
ATOM 914 C C . SER A 1 115 ? -0.383 -3.597 2.710 1.00 94.31 115 SER A C 1
ATOM 916 O O . SER A 1 115 ? -1.400 -4.044 2.182 1.00 94.31 115 SER A O 1
ATOM 918 N N . SER A 1 116 ? -0.283 -3.371 4.015 1.00 95.31 116 SER A N 1
ATOM 919 C CA . SER A 1 116 ? -1.368 -3.503 4.985 1.00 95.31 116 SER A CA 1
ATOM 920 C C . SER A 1 116 ? -1.279 -2.345 5.966 1.00 95.31 116 SER A C 1
ATOM 922 O O . SER A 1 116 ? -0.192 -1.804 6.192 1.00 95.31 116 SER A O 1
ATOM 924 N N . TYR A 1 117 ? -2.413 -1.940 6.526 1.00 94.75 117 TYR A N 1
ATOM 925 C CA . TYR A 1 117 ? -2.461 -0.852 7.492 1.00 94.75 117 TYR A CA 1
ATOM 926 C C . TYR A 1 117 ? -3.439 -1.166 8.609 1.00 94.75 117 TYR A C 1
ATOM 928 O O . TYR A 1 117 ? -4.586 -1.535 8.366 1.00 94.75 117 TYR A O 1
ATOM 936 N N . ALA A 1 118 ? -2.974 -0.967 9.836 1.00 93.94 118 ALA A N 1
ATOM 937 C CA . ALA A 1 118 ? -3.777 -1.087 11.032 1.00 93.94 118 ALA A CA 1
ATOM 938 C C . ALA A 1 118 ? -3.344 -0.021 12.057 1.00 93.94 118 ALA A C 1
ATOM 940 O O . ALA A 1 118 ? -2.154 0.297 12.134 1.00 93.94 118 ALA A O 1
ATOM 941 N N . PRO A 1 119 ? -4.282 0.511 12.854 1.00 93.19 119 PRO A N 1
ATOM 942 C CA . PRO A 1 119 ? -5.721 0.273 12.766 1.00 93.19 119 PRO A CA 1
ATOM 943 C C . PRO A 1 119 ? -6.415 1.165 11.722 1.00 93.19 119 PRO A C 1
ATOM 945 O O . PRO A 1 119 ? -6.013 2.302 11.477 1.00 93.19 119 PRO A O 1
ATOM 948 N N . VAL A 1 120 ? -7.503 0.659 11.136 1.00 92.38 120 VAL A N 1
ATOM 949 C CA . VAL A 1 120 ? -8.478 1.464 10.383 1.00 92.38 120 VAL A CA 1
ATOM 950 C C . VAL A 1 120 ? -9.792 1.402 11.145 1.00 92.38 120 VAL A C 1
ATOM 952 O O . VAL A 1 120 ? -10.435 0.359 11.161 1.00 92.38 120 VAL A O 1
ATOM 955 N N . ILE A 1 121 ? -10.174 2.503 11.786 1.00 91.38 121 ILE A N 1
ATOM 956 C CA . ILE A 1 121 ? -11.373 2.592 12.628 1.00 91.38 121 ILE A CA 1
ATOM 957 C C . ILE A 1 121 ? -12.147 3.873 12.320 1.00 91.38 121 ILE A C 1
ATOM 959 O O . ILE A 1 121 ? -11.554 4.897 11.965 1.00 91.38 121 ILE A O 1
ATOM 963 N N . SER A 1 122 ? -13.474 3.820 12.434 1.00 88.94 122 SER A N 1
ATOM 964 C CA . SER A 1 122 ? -14.320 5.011 12.322 1.00 88.94 122 SER A CA 1
ATOM 965 C C . SER A 1 122 ? -14.138 5.923 13.541 1.00 88.94 122 SER A C 1
ATOM 967 O O . SER A 1 122 ? -13.800 5.474 14.638 1.00 88.94 122 SER A O 1
ATOM 969 N N . ALA A 1 123 ? -14.374 7.225 13.356 1.00 85.44 123 ALA A N 1
ATOM 970 C CA . ALA A 1 123 ? -14.242 8.206 14.435 1.00 85.44 123 ALA A CA 1
ATOM 971 C C . ALA A 1 123 ? -15.179 7.914 15.623 1.00 85.44 123 ALA A C 1
ATOM 973 O O . ALA A 1 123 ? -14.840 8.228 16.757 1.00 85.44 123 ALA A O 1
ATOM 974 N N . GLU A 1 124 ? -16.329 7.286 15.370 1.00 83.31 124 GLU A N 1
ATOM 975 C CA . GLU A 1 124 ? -17.292 6.894 16.403 1.00 83.31 124 GLU A CA 1
ATOM 976 C C . GLU A 1 124 ? -16.770 5.731 17.260 1.00 83.31 124 GLU A C 1
ATOM 978 O O . GLU A 1 124 ? -16.864 5.776 18.485 1.00 83.31 124 GLU A O 1
ATOM 983 N N . LYS A 1 125 ? -16.153 4.716 16.635 1.00 82.81 125 LYS A N 1
ATOM 984 C CA . LYS A 1 125 ? -15.603 3.542 17.340 1.00 82.81 125 LYS A CA 1
ATOM 985 C C . LYS A 1 125 ? -14.310 3.858 18.095 1.00 82.81 125 LYS A C 1
ATOM 987 O O . LYS A 1 125 ? -14.043 3.255 19.131 1.00 82.81 125 LYS A O 1
ATOM 992 N N . ALA A 1 126 ? -13.549 4.852 17.634 1.00 83.31 126 ALA A N 1
ATOM 993 C CA . ALA A 1 126 ? -12.269 5.237 18.227 1.00 83.31 126 ALA A CA 1
ATOM 994 C C . ALA A 1 126 ? -12.346 5.658 19.707 1.00 83.31 126 ALA A C 1
ATOM 996 O O . ALA A 1 126 ? -11.351 5.552 20.416 1.00 83.31 126 ALA A O 1
ATOM 997 N N . TYR A 1 127 ? -13.505 6.113 20.195 1.00 78.25 127 TYR A N 1
ATOM 998 C CA . TYR A 1 127 ? -13.679 6.484 21.606 1.00 78.25 127 TYR A CA 1
ATOM 999 C C . TYR A 1 127 ? -13.946 5.296 22.536 1.00 78.25 127 TYR A C 1
ATOM 1001 O O . TYR A 1 127 ? -13.856 5.444 23.755 1.00 78.25 127 TYR A O 1
ATOM 1009 N N . HIS A 1 128 ? -14.295 4.135 21.981 1.00 77.06 128 HIS A N 1
ATOM 1010 C CA . HIS A 1 128 ? -14.742 2.972 22.745 1.00 77.06 128 HIS A CA 1
ATOM 1011 C C . HIS A 1 128 ? -13.727 1.826 22.763 1.00 77.06 128 HIS A C 1
ATOM 1013 O O . HIS A 1 128 ? -13.838 0.941 23.610 1.00 77.06 128 HIS A O 1
ATOM 1019 N N . GLU A 1 129 ? -12.730 1.853 21.878 1.00 76.56 129 GLU A N 1
ATOM 1020 C CA . GLU A 1 129 ? -11.737 0.791 21.728 1.00 76.56 129 GLU A CA 1
ATOM 1021 C C . GLU A 1 129 ? -10.339 1.292 22.110 1.00 76.56 129 GLU A C 1
ATOM 1023 O O . GLU A 1 129 ? -9.815 2.241 21.526 1.00 76.56 129 GLU A O 1
ATOM 1028 N N . GLN A 1 130 ? -9.714 0.636 23.090 1.00 77.25 130 GLN A N 1
ATOM 1029 C CA . GLN A 1 130 ? -8.270 0.727 23.295 1.00 77.25 130 GLN A CA 1
ATOM 1030 C C . GLN A 1 130 ? -7.625 -0.429 22.546 1.00 77.25 130 GLN A C 1
ATOM 1032 O O . GLN A 1 130 ? -7.943 -1.582 22.812 1.00 77.25 130 GLN A O 1
ATOM 1037 N N . LEU A 1 131 ? -6.736 -0.109 21.610 1.00 85.50 131 LEU A N 1
ATOM 1038 C CA . LEU A 1 131 ? -6.044 -1.105 20.805 1.00 85.50 131 LEU A CA 1
ATOM 1039 C C . LEU A 1 131 ? -4.624 -1.271 21.327 1.00 85.50 131 LEU A C 1
ATOM 1041 O O . LEU A 1 131 ? -3.830 -0.328 21.321 1.00 85.50 131 LEU A O 1
ATOM 1045 N N . SER A 1 132 ? -4.307 -2.478 21.775 1.00 92.00 132 SER A N 1
ATOM 1046 C CA . SER A 1 132 ? -2.950 -2.854 22.150 1.00 92.00 132 SER A CA 1
ATOM 1047 C C . SER A 1 132 ? -2.074 -3.076 20.916 1.00 92.00 132 SER A C 1
ATOM 1049 O O . SER A 1 132 ? -2.552 -3.383 19.820 1.00 92.00 132 SER A O 1
ATOM 1051 N N . VAL A 1 133 ? -0.757 -3.003 21.113 1.00 93.62 133 VAL A N 1
ATOM 1052 C CA . VAL A 1 133 ? 0.237 -3.299 20.069 1.00 93.62 133 VAL A CA 1
ATOM 1053 C C . VAL A 1 133 ? 0.030 -4.698 19.481 1.00 93.62 133 VAL A C 1
ATOM 1055 O O . VAL A 1 133 ? 0.111 -4.892 18.269 1.00 93.62 133 VAL A O 1
ATOM 1058 N N . ALA A 1 134 ? -0.297 -5.679 20.323 1.00 93.81 134 ALA A N 1
ATOM 1059 C CA . ALA A 1 134 ? -0.555 -7.044 19.880 1.00 93.81 134 ALA A CA 1
ATOM 1060 C C . ALA A 1 134 ? -1.775 -7.124 18.945 1.00 93.81 134 ALA A C 1
ATOM 1062 O O . ALA A 1 134 ? -1.718 -7.785 17.908 1.00 93.81 134 ALA A O 1
ATOM 1063 N N . GLU A 1 135 ? -2.860 -6.416 19.265 1.00 92.62 135 GLU A N 1
ATOM 1064 C CA . GLU A 1 135 ? -4.087 -6.416 18.460 1.00 92.62 135 GLU A CA 1
ATOM 1065 C C . GLU A 1 135 ? -3.892 -5.735 17.105 1.00 92.62 135 GLU A C 1
ATOM 1067 O O . GLU A 1 135 ? -4.288 -6.299 16.081 1.00 92.62 135 GLU A O 1
ATOM 1072 N N . ILE A 1 136 ? -3.233 -4.569 17.061 1.00 93.94 136 ILE A N 1
ATOM 1073 C CA . ILE A 1 136 ? -2.944 -3.892 15.783 1.00 93.94 136 ILE A CA 1
ATOM 1074 C C . ILE A 1 136 ? -2.006 -4.730 14.910 1.00 93.94 136 ILE A C 1
ATOM 1076 O O . ILE A 1 136 ? -2.187 -4.786 13.694 1.00 93.94 136 ILE A O 1
ATOM 1080 N N . THR A 1 137 ? -1.055 -5.437 15.528 1.00 95.31 137 THR A N 1
ATOM 1081 C CA . THR A 1 137 ? -0.122 -6.317 14.817 1.00 95.31 137 THR A CA 1
ATOM 1082 C C . THR A 1 137 ? -0.865 -7.478 14.181 1.00 95.31 137 THR A C 1
ATOM 1084 O O . THR A 1 137 ? -0.717 -7.713 12.986 1.00 95.31 137 THR A O 1
ATOM 1087 N N . ASN A 1 138 ? -1.717 -8.166 14.944 1.00 94.25 138 ASN A N 1
ATOM 1088 C CA . ASN A 1 138 ? -2.531 -9.262 14.420 1.00 94.25 138 ASN A CA 1
ATOM 1089 C C . ASN A 1 138 ? -3.453 -8.773 13.294 1.00 94.25 138 ASN A C 1
ATOM 1091 O O . ASN A 1 138 ? -3.518 -9.390 12.232 1.00 94.25 138 ASN A O 1
ATOM 1095 N N . THR A 1 139 ? -4.079 -7.608 13.480 1.00 93.81 139 THR A N 1
ATOM 1096 C CA . THR A 1 139 ? -4.956 -6.987 12.477 1.00 93.81 139 THR A CA 1
ATOM 1097 C C . THR A 1 139 ? -4.217 -6.672 11.177 1.00 93.81 139 THR A C 1
ATOM 1099 O O . THR A 1 139 ? -4.799 -6.797 10.101 1.00 93.81 139 THR A O 1
ATOM 1102 N N . ALA A 1 140 ? -2.933 -6.306 11.232 1.00 94.38 140 ALA A N 1
ATOM 1103 C CA . ALA A 1 140 ? -2.139 -6.039 10.034 1.00 94.38 140 ALA A CA 1
ATOM 1104 C C . ALA A 1 140 ? -1.918 -7.293 9.164 1.00 94.38 140 ALA A C 1
ATOM 1106 O O . ALA A 1 140 ? -1.727 -7.161 7.954 1.00 94.38 140 ALA A O 1
ATOM 1107 N N . PHE A 1 141 ? -1.976 -8.498 9.737 1.00 94.25 141 PHE A N 1
ATOM 1108 C CA . PHE A 1 141 ? -1.859 -9.758 8.991 1.00 94.25 141 PHE A CA 1
ATOM 1109 C C . PHE A 1 141 ? -3.203 -10.335 8.537 1.00 94.25 141 PHE A C 1
ATOM 1111 O O . PHE A 1 141 ? -3.220 -11.287 7.750 1.00 94.25 141 PHE A O 1
ATOM 1118 N N . GLU A 1 142 ? -4.321 -9.757 8.977 1.00 93.38 142 GLU A N 1
ATOM 1119 C CA . GLU A 1 142 ? -5.638 -10.166 8.509 1.00 93.38 142 GLU A CA 1
ATOM 1120 C C . GLU A 1 142 ? -5.811 -9.823 7.020 1.00 93.38 142 GLU A C 1
ATOM 1122 O O . GLU A 1 142 ? -5.552 -8.684 6.615 1.00 93.38 142 GLU A O 1
ATOM 1127 N N . PRO A 1 143 ? -6.325 -10.749 6.183 1.00 92.69 143 PRO A N 1
ATOM 1128 C CA . PRO A 1 143 ? -6.602 -10.477 4.768 1.00 92.69 143 PRO A CA 1
ATOM 1129 C C . PRO A 1 143 ? -7.515 -9.262 4.564 1.00 92.69 143 PRO A C 1
ATOM 1131 O O . PRO A 1 143 ? -7.464 -8.592 3.538 1.00 92.69 143 PRO A O 1
ATOM 1134 N N . ALA A 1 144 ? -8.345 -8.966 5.565 1.00 92.31 144 ALA A N 1
ATOM 1135 C CA . ALA A 1 144 ? -9.237 -7.822 5.594 1.00 92.31 144 ALA A CA 1
ATOM 1136 C C . ALA A 1 144 ? -8.522 -6.460 5.597 1.00 92.31 144 ALA A C 1
ATOM 1138 O O . ALA A 1 144 ? -9.163 -5.483 5.219 1.00 92.31 144 ALA A O 1
ATOM 1139 N N . SER A 1 145 ? -7.264 -6.391 6.027 1.00 93.62 145 SER A N 1
ATOM 1140 C CA . SER A 1 145 ? -6.491 -5.145 6.158 1.00 93.62 145 SER A CA 1
ATOM 1141 C C . SER A 1 145 ? -5.523 -4.920 4.991 1.00 93.62 145 SER A C 1
ATOM 1143 O O . SER A 1 145 ? -4.868 -3.878 4.913 1.00 93.62 145 SER A O 1
ATOM 1145 N N . MET A 1 146 ? -5.430 -5.893 4.080 1.00 94.94 146 MET A N 1
ATOM 1146 C CA . MET A 1 146 ? -4.544 -5.843 2.923 1.00 94.94 146 MET A CA 1
ATOM 1147 C C . MET A 1 146 ? -5.038 -4.810 1.910 1.00 94.94 146 MET A C 1
ATOM 1149 O O . MET A 1 146 ? -6.211 -4.781 1.547 1.00 94.94 146 MET A O 1
ATOM 1153 N N . MET A 1 147 ? -4.122 -3.986 1.409 1.00 94.38 147 MET A N 1
ATOM 1154 C CA . MET A 1 147 ? -4.410 -2.920 0.443 1.00 94.38 147 MET A CA 1
ATOM 1155 C C . MET A 1 147 ? -4.488 -3.420 -1.000 1.00 94.38 147 MET A C 1
ATOM 1157 O O . MET A 1 147 ? -4.725 -2.620 -1.899 1.00 94.38 147 MET A O 1
ATOM 1161 N N . ALA A 1 148 ? -4.285 -4.717 -1.234 1.00 92.81 148 ALA A N 1
ATOM 1162 C CA . ALA A 1 148 ? -4.526 -5.363 -2.515 1.00 92.81 148 ALA A CA 1
ATOM 1163 C C . ALA A 1 148 ? -5.445 -6.573 -2.332 1.00 92.81 148 ALA A C 1
ATOM 1165 O O . ALA A 1 148 ? -5.365 -7.253 -1.305 1.00 92.81 148 ALA A O 1
ATOM 1166 N N . LYS A 1 149 ? -6.309 -6.862 -3.316 1.00 90.00 149 LYS A N 1
ATOM 1167 C CA . LYS A 1 149 ? -7.228 -8.001 -3.248 1.00 90.00 149 LYS A CA 1
ATOM 1168 C C . LYS A 1 149 ? -6.463 -9.303 -3.477 1.00 90.00 149 LYS A C 1
ATOM 1170 O O . LYS A 1 149 ? -6.392 -9.842 -4.578 1.00 90.00 149 LYS A O 1
ATOM 1175 N N . CYS A 1 150 ? -5.879 -9.825 -2.411 1.00 87.81 150 CYS A N 1
ATOM 1176 C CA . CYS A 1 150 ? -5.264 -11.140 -2.389 1.00 87.81 150 CYS A CA 1
ATOM 1177 C C . CYS A 1 150 ? -5.448 -11.772 -1.011 1.00 87.81 150 CYS A C 1
ATOM 1179 O O . CYS A 1 150 ? -5.543 -11.083 0.002 1.00 87.81 150 CYS A O 1
ATOM 1181 N N . ASP A 1 151 ? -5.520 -13.101 -0.976 1.00 89.50 151 ASP A N 1
ATOM 1182 C CA . ASP A 1 151 ? -5.491 -13.827 0.287 1.00 89.50 151 ASP A CA 1
ATOM 1183 C C . ASP A 1 151 ? -4.046 -14.268 0.563 1.00 89.50 151 ASP A C 1
ATOM 1185 O O . ASP A 1 151 ? -3.557 -15.191 -0.103 1.00 89.50 151 ASP A O 1
ATOM 1189 N N . PRO A 1 152 ? -3.344 -13.638 1.524 1.00 89.75 152 PRO A N 1
ATOM 1190 C CA . PRO A 1 152 ? -1.957 -13.974 1.827 1.00 89.75 152 PRO A CA 1
ATOM 1191 C C . PRO A 1 152 ? -1.789 -15.413 2.333 1.00 89.75 152 PRO A C 1
ATOM 1193 O O . PRO A 1 152 ? -0.690 -15.960 2.253 1.00 89.75 152 PRO A O 1
ATOM 1196 N N . ARG A 1 153 ? -2.863 -16.062 2.808 1.00 91.75 153 ARG A N 1
ATOM 1197 C CA . ARG A 1 153 ? -2.839 -17.443 3.321 1.00 91.75 153 ARG A CA 1
ATOM 1198 C C . ARG A 1 153 ? -2.659 -18.485 2.216 1.00 91.75 153 ARG A C 1
ATOM 1200 O O . ARG A 1 153 ? -2.214 -19.592 2.499 1.00 91.75 153 ARG A O 1
ATOM 1207 N N . HIS A 1 154 ? -2.969 -18.139 0.965 1.00 92.94 154 HIS A N 1
ATOM 1208 C CA . HIS A 1 154 ? -2.682 -18.992 -0.194 1.00 92.94 154 HIS A CA 1
ATOM 1209 C C . HIS A 1 154 ? -1.228 -18.874 -0.678 1.00 92.94 154 HIS A C 1
ATOM 1211 O O . HIS A 1 154 ? -0.816 -19.607 -1.576 1.00 92.94 154 HIS A O 1
ATOM 1217 N N . GLY A 1 155 ? -0.453 -17.951 -0.106 1.00 91.44 155 GLY A N 1
ATOM 1218 C CA . GLY A 1 155 ? 0.946 -17.723 -0.439 1.00 91.44 155 GLY A CA 1
ATOM 1219 C C . GLY A 1 155 ? 1.884 -18.003 0.731 1.00 91.44 155 GLY A C 1
ATOM 1220 O O . GLY A 1 155 ? 1.527 -18.612 1.738 1.00 91.44 155 GLY A O 1
ATOM 1221 N N . LYS A 1 156 ? 3.126 -17.543 0.581 1.00 93.12 156 LYS A N 1
ATOM 1222 C CA . LYS A 1 156 ? 4.115 -17.492 1.658 1.00 93.12 156 LYS A CA 1
ATOM 1223 C C . LYS A 1 156 ? 4.763 -16.117 1.659 1.00 93.12 156 LYS A C 1
ATOM 1225 O O . LYS A 1 156 ? 5.094 -15.594 0.596 1.00 93.12 156 LYS A O 1
ATOM 1230 N N . TYR A 1 157 ? 4.976 -15.560 2.844 1.00 93.44 157 TYR A N 1
ATOM 1231 C CA . TYR A 1 157 ? 5.761 -14.343 2.999 1.00 93.44 157 TYR A CA 1
ATOM 1232 C C . TYR A 1 157 ? 7.243 -14.661 2.790 1.00 93.44 157 TYR A C 1
ATOM 1234 O O . TYR A 1 157 ? 7.774 -15.581 3.409 1.00 93.44 157 TYR A O 1
ATOM 1242 N N . MET A 1 158 ? 7.902 -13.913 1.906 1.00 93.88 158 MET A N 1
ATOM 1243 C CA . MET A 1 158 ? 9.359 -13.986 1.726 1.00 93.88 158 MET A CA 1
ATOM 1244 C C . MET A 1 158 ? 10.079 -13.043 2.690 1.00 93.88 158 MET A C 1
ATOM 1246 O O . MET A 1 158 ? 11.117 -13.397 3.237 1.00 93.88 158 MET A O 1
ATOM 1250 N N . ALA A 1 159 ? 9.502 -11.863 2.904 1.00 92.62 159 ALA A N 1
ATOM 1251 C CA . ALA A 1 159 ? 9.980 -10.848 3.824 1.00 92.62 159 ALA A CA 1
ATOM 1252 C C . ALA A 1 159 ? 8.798 -9.987 4.287 1.00 92.62 159 ALA A C 1
ATOM 1254 O O . ALA A 1 159 ? 7.837 -9.795 3.537 1.00 92.62 159 ALA A O 1
ATOM 1255 N N . THR A 1 160 ? 8.888 -9.459 5.506 1.00 92.06 160 THR A N 1
ATOM 1256 C CA . THR A 1 160 ? 7.872 -8.581 6.098 1.00 92.06 160 THR A CA 1
ATOM 1257 C C . THR A 1 160 ? 8.563 -7.494 6.908 1.00 92.06 160 THR A C 1
ATOM 1259 O O . THR A 1 160 ? 9.514 -7.769 7.634 1.00 92.06 160 THR A O 1
ATOM 1262 N N . CYS A 1 161 ? 8.065 -6.264 6.811 1.00 90.50 161 CYS A N 1
ATOM 1263 C CA . CYS A 1 161 ? 8.494 -5.139 7.633 1.00 90.50 161 CYS A CA 1
ATOM 1264 C C . CYS A 1 161 ? 7.265 -4.544 8.325 1.00 90.50 161 CYS A C 1
ATOM 1266 O O . CYS A 1 161 ? 6.256 -4.279 7.670 1.00 90.50 161 CYS A O 1
ATOM 1268 N N . LEU A 1 162 ? 7.351 -4.354 9.642 1.00 91.38 162 LEU A N 1
ATOM 1269 C CA . LEU A 1 162 ? 6.322 -3.693 10.440 1.00 91.38 162 LEU A CA 1
ATOM 1270 C C . LEU A 1 162 ? 6.838 -2.317 10.849 1.00 91.38 162 LEU A C 1
ATOM 1272 O O . LEU A 1 162 ? 7.877 -2.207 11.495 1.00 91.38 162 LEU A O 1
ATOM 1276 N N . MET A 1 163 ? 6.105 -1.277 10.461 1.00 90.31 163 MET A N 1
ATOM 1277 C CA . MET A 1 163 ? 6.430 0.108 10.788 1.00 90.31 163 MET A CA 1
ATOM 1278 C C . MET A 1 163 ? 5.407 0.664 11.762 1.00 90.31 163 MET A C 1
ATOM 1280 O O . MET A 1 163 ? 4.319 1.092 11.374 1.00 90.31 163 MET A O 1
ATOM 1284 N N . TYR A 1 164 ? 5.778 0.639 13.035 1.00 91.31 164 TYR A N 1
ATOM 1285 C CA . TYR A 1 164 ? 4.977 1.189 14.115 1.00 91.31 164 TYR A CA 1
ATOM 1286 C C . TYR A 1 164 ? 5.153 2.702 14.217 1.00 91.31 164 TYR A C 1
ATOM 1288 O O . TYR A 1 164 ? 6.214 3.248 13.911 1.00 91.31 164 TYR A O 1
ATOM 1296 N N . ARG A 1 165 ? 4.098 3.388 14.658 1.00 89.06 165 ARG A N 1
ATOM 1297 C CA . ARG A 1 165 ? 4.111 4.833 14.886 1.00 89.06 165 ARG A CA 1
ATOM 1298 C C . ARG A 1 165 ? 3.231 5.179 16.080 1.00 89.06 165 ARG A C 1
ATOM 1300 O O . ARG A 1 165 ? 2.063 4.806 16.093 1.00 89.06 165 ARG A O 1
ATOM 1307 N N . GLY A 1 166 ? 3.767 5.977 17.000 1.00 87.56 166 GLY A N 1
ATOM 1308 C CA . GLY A 1 166 ? 3.073 6.410 18.213 1.00 87.56 166 GLY A CA 1
ATOM 1309 C C . GLY A 1 166 ? 3.743 5.865 19.469 1.00 87.56 166 GLY A C 1
ATOM 1310 O O . GLY A 1 166 ? 4.925 5.536 19.431 1.00 87.56 166 GLY A O 1
ATOM 1311 N N . ASP A 1 167 ? 2.979 5.805 20.555 1.00 82.62 167 ASP A N 1
ATOM 1312 C CA . ASP A 1 167 ? 3.369 5.133 21.796 1.00 82.62 167 ASP A CA 1
ATOM 1313 C C . ASP A 1 167 ? 3.089 3.633 21.633 1.00 82.62 167 ASP A C 1
ATOM 1315 O O . ASP A 1 167 ? 1.927 3.215 21.610 1.00 82.62 167 ASP A O 1
ATOM 1319 N N . VAL A 1 168 ? 4.149 2.866 21.365 1.00 75.50 168 VAL A N 1
ATOM 1320 C CA . VAL A 1 168 ? 4.118 1.448 20.971 1.00 75.50 168 VAL A CA 1
ATOM 1321 C C . VAL A 1 168 ? 5.175 0.690 21.759 1.00 75.50 168 VAL A C 1
ATOM 1323 O O . VAL A 1 168 ? 6.322 1.190 21.806 1.00 75.50 168 VAL A O 1
#